Protein AF-A0A5B0RY66-F1 (afdb_monomer_lite)

Secondary structure (DSSP, 8-state):
-GGGS-TT--HHHHHHHHHHHHHHHHHHHHHHHHHHHHHHHHH-HHHHHHHHHHHHHHHHHHHHT--SHHHHHHHHHHHHHH--HHHHHHHHHHHH--TTTHHHHHHHHHHHHHHHHHHHHHHH--

Organism: NCBI:txid56615

Radius of gyration: 17.01 Å; chains: 1; bounding box: 44×26×49 Å

Foldseek 3Di:
DLCVLDVPDDPVVSVVLVVVLVVLLQVLQVVQLVVLVVVCVVPPLVVLLVQLVVLQVVLVVQCVPDSDSVSSSVSSSSNSNSNNNVNSQLVVLVVVDDPVCSVVSVVVSVVVVVVCVVVVCVVVVD

Structure (mmCIF, N/CA/C/O backbone):
data_AF-A0A5B0RY66-F1
#
_entry.id   AF-A0A5B0RY66-F1
#
loop_
_atom_site.group_PDB
_atom_site.id
_atom_site.type_symbol
_atom_site.label_atom_id
_atom_site.label_alt_id
_atom_site.label_comp_id
_atom_site.label_asym_id
_atom_site.label_entity_id
_atom_site.label_seq_id
_atom_site.pdbx_PDB_ins_code
_atom_site.Cartn_x
_atom_site.Cartn_y
_atom_site.Cartn_z
_atom_site.occupancy
_atom_site.B_iso_or_equiv
_atom_site.auth_seq_id
_atom_site.auth_comp_id
_atom_site.auth_asym_id
_ato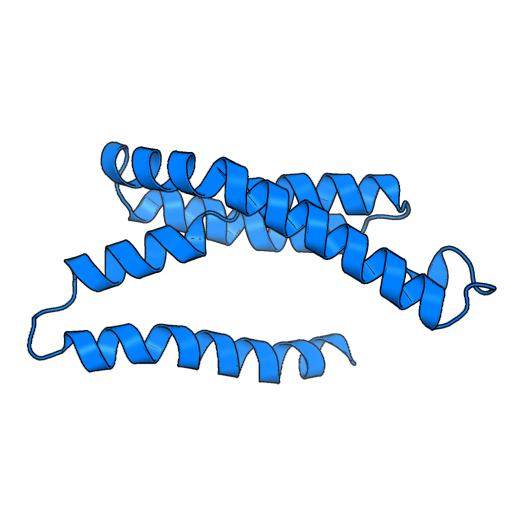m_site.auth_atom_id
_atom_site.pdbx_PDB_model_num
ATOM 1 N N . MET A 1 1 ? 13.190 -8.002 -14.271 1.00 55.66 1 MET A N 1
ATOM 2 C CA . MET A 1 1 ? 12.011 -7.285 -14.801 1.00 55.66 1 MET A CA 1
ATOM 3 C C . MET A 1 1 ? 12.318 -5.950 -15.487 1.00 55.66 1 MET A C 1
ATOM 5 O O . MET A 1 1 ? 12.405 -5.953 -16.704 1.00 55.66 1 MET A O 1
ATOM 9 N N . VAL A 1 2 ? 12.542 -4.819 -14.793 1.00 53.09 2 VAL A N 1
ATOM 10 C CA . VAL A 1 2 ? 12.863 -3.535 -15.482 1.00 53.09 2 VAL A CA 1
ATOM 11 C C . VAL A 1 2 ? 14.217 -3.601 -16.211 1.00 53.09 2 VAL A C 1
ATOM 13 O O . VAL A 1 2 ? 14.344 -3.109 -17.326 1.00 53.09 2 VAL A O 1
ATOM 16 N N . ALA A 1 3 ? 15.201 -4.294 -15.629 1.00 51.69 3 ALA A N 1
ATOM 17 C CA . ALA A 1 3 ? 16.514 -4.522 -16.243 1.00 51.69 3 ALA A CA 1
ATOM 18 C C . ALA A 1 3 ? 16.501 -5.507 -17.437 1.00 51.69 3 ALA A C 1
ATOM 20 O O . ALA A 1 3 ? 17.402 -5.464 -18.267 1.00 51.69 3 ALA A O 1
ATOM 21 N N . GLU A 1 4 ? 15.481 -6.368 -17.562 1.00 53.31 4 GLU A N 1
ATOM 22 C CA . GLU A 1 4 ? 15.330 -7.266 -18.729 1.00 53.31 4 GLU A CA 1
ATOM 23 C C . GLU A 1 4 ? 14.787 -6.534 -19.954 1.00 53.31 4 GLU A C 1
ATOM 25 O O . GLU A 1 4 ? 14.955 -6.996 -21.078 1.00 53.31 4 GLU A O 1
ATOM 30 N N . PHE A 1 5 ? 14.141 -5.385 -19.742 1.00 56.81 5 PHE A N 1
ATOM 31 C CA . PHE A 1 5 ? 13.528 -4.608 -20.809 1.00 56.81 5 PHE A CA 1
ATOM 32 C C . PHE A 1 5 ? 14.554 -3.959 -21.736 1.00 56.81 5 PHE A C 1
ATOM 34 O O . PHE A 1 5 ? 14.289 -3.761 -22.920 1.00 56.81 5 PHE A O 1
ATOM 41 N N . ASN A 1 6 ? 15.727 -3.628 -21.197 1.00 48.81 6 ASN A N 1
ATOM 42 C CA . ASN A 1 6 ? 16.851 -3.155 -21.980 1.00 48.81 6 ASN A CA 1
ATOM 43 C C . ASN A 1 6 ? 18.163 -3.386 -21.196 1.00 48.81 6 ASN A C 1
ATOM 45 O O . ASN A 1 6 ? 18.462 -2.618 -20.280 1.00 48.81 6 ASN A O 1
ATOM 49 N N . PRO A 1 7 ? 18.971 -4.401 -21.557 1.00 54.69 7 PRO A N 1
ATOM 50 C CA . PRO A 1 7 ? 20.214 -4.748 -20.857 1.00 54.69 7 PRO A CA 1
ATOM 51 C C . PRO A 1 7 ? 21.332 -3.692 -20.985 1.00 54.69 7 PRO A C 1
ATOM 53 O O . PRO A 1 7 ? 22.443 -3.917 -20.516 1.00 54.69 7 PRO A O 1
ATOM 56 N N . THR A 1 8 ? 21.056 -2.541 -21.611 1.00 54.22 8 THR A N 1
ATOM 57 C CA . THR A 1 8 ? 21.972 -1.391 -21.709 1.00 54.22 8 THR A CA 1
ATOM 58 C C . THR A 1 8 ? 21.677 -0.274 -20.700 1.00 54.22 8 THR A C 1
ATOM 60 O O . THR A 1 8 ? 22.433 0.694 -20.645 1.00 54.22 8 THR A O 1
ATOM 63 N N . LEU A 1 9 ? 20.610 -0.393 -19.897 1.00 59.72 9 LE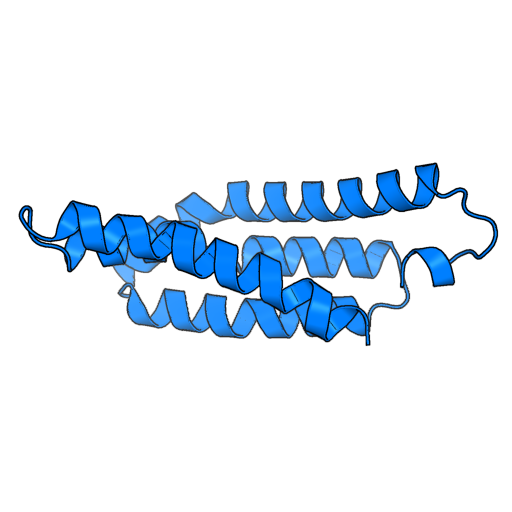U A N 1
ATOM 64 C CA . LEU A 1 9 ? 20.234 0.628 -18.915 1.00 59.72 9 LEU A CA 1
ATOM 65 C C . LEU A 1 9 ? 21.228 0.668 -17.750 1.00 59.72 9 LEU A C 1
ATOM 67 O O . LEU A 1 9 ? 21.510 -0.344 -17.109 1.00 59.72 9 LEU A O 1
ATOM 71 N N . SER A 1 10 ? 21.724 1.865 -17.444 1.00 64.94 10 SER A N 1
ATOM 72 C CA . SER A 1 10 ? 22.542 2.116 -16.257 1.00 64.94 10 SER A CA 1
ATOM 73 C C . SER A 1 10 ? 21.712 1.897 -14.982 1.00 64.94 10 SER A C 1
ATOM 75 O O . SER A 1 10 ? 20.511 2.170 -14.970 1.00 64.94 10 SER A O 1
ATOM 77 N N . GLU A 1 11 ? 22.334 1.483 -13.869 1.00 66.44 11 GLU A N 1
ATOM 78 C CA . GLU A 1 11 ? 21.654 1.324 -12.564 1.00 66.44 11 GLU A CA 1
ATOM 79 C C . GLU A 1 11 ? 20.834 2.566 -12.160 1.00 66.44 11 GLU A C 1
ATOM 81 O O . GLU A 1 11 ? 19.764 2.448 -11.558 1.00 66.44 11 GLU A O 1
ATOM 86 N N . LYS A 1 12 ? 21.286 3.766 -12.558 1.00 68.00 12 LYS A N 1
ATOM 87 C CA . LYS A 1 12 ? 20.555 5.026 -12.345 1.00 68.00 12 LYS A CA 1
ATOM 88 C C . LYS A 1 12 ? 19.226 5.095 -13.097 1.00 68.00 12 LYS A C 1
ATOM 90 O O . LYS A 1 12 ? 18.257 5.629 -12.564 1.00 68.00 12 LYS A O 1
ATOM 95 N N . GLU A 1 13 ? 19.173 4.583 -14.319 1.00 72.12 13 GLU A N 1
ATOM 96 C CA . GLU A 1 13 ? 17.964 4.609 -15.145 1.00 72.12 13 GLU A CA 1
ATOM 97 C C . GLU A 1 13 ? 16.950 3.587 -14.634 1.00 72.12 13 GLU A C 1
ATOM 99 O O . GLU A 1 13 ? 15.768 3.904 -14.519 1.00 72.12 13 GLU A O 1
ATOM 104 N N . VAL A 1 14 ? 17.412 2.403 -14.216 1.00 73.94 14 VAL A N 1
ATOM 105 C CA . VAL A 1 14 ? 16.563 1.397 -13.556 1.00 73.94 14 VAL A CA 1
ATOM 106 C C . VAL A 1 14 ? 15.935 1.971 -12.284 1.00 73.94 14 VAL A C 1
ATOM 108 O O . VAL A 1 14 ? 14.725 1.852 -12.093 1.00 73.94 14 VAL A O 1
ATOM 111 N N . GLY A 1 15 ? 16.725 2.660 -11.452 1.00 76.69 15 GLY A N 1
ATOM 112 C CA . GLY A 1 15 ? 16.219 3.344 -10.260 1.00 76.69 15 GLY A CA 1
ATOM 113 C C . GLY A 1 15 ? 15.168 4.413 -10.581 1.00 76.69 15 GLY A C 1
ATOM 114 O O . GLY A 1 15 ? 14.132 4.474 -9.919 1.00 76.69 15 GLY A O 1
ATOM 115 N N . PHE A 1 16 ? 15.387 5.213 -11.629 1.00 81.88 16 PHE A N 1
ATOM 116 C CA . PHE A 1 16 ? 14.427 6.226 -12.074 1.00 81.88 16 PHE A CA 1
ATOM 117 C C . PHE A 1 16 ? 13.098 5.609 -12.536 1.00 81.88 16 PHE A C 1
ATOM 119 O O . PHE A 1 16 ? 12.033 6.070 -12.126 1.00 81.88 16 PHE A O 1
ATOM 126 N N . TYR A 1 17 ? 13.138 4.536 -13.334 1.00 79.31 17 TYR A N 1
ATOM 127 C CA . TYR A 1 17 ? 11.929 3.846 -13.795 1.00 79.31 17 TYR A CA 1
ATOM 128 C C . TYR A 1 17 ? 11.161 3.177 -12.651 1.00 79.31 17 TYR A C 1
ATOM 130 O O . TYR A 1 17 ? 9.937 3.298 -12.594 1.00 79.31 17 TYR A O 1
ATOM 138 N N . CYS A 1 18 ? 11.854 2.524 -11.714 1.00 79.56 18 CYS A N 1
ATOM 139 C CA . CYS A 1 18 ? 11.226 1.963 -10.517 1.00 79.56 18 CYS A CA 1
ATOM 140 C C . CYS A 1 18 ? 10.540 3.055 -9.681 1.00 79.56 18 CYS A C 1
ATOM 142 O O . CYS A 1 18 ? 9.374 2.904 -9.317 1.00 79.56 18 CYS A O 1
ATOM 144 N N . GLY A 1 19 ? 11.218 4.186 -9.457 1.00 83.56 19 GLY A N 1
ATOM 145 C CA . GLY A 1 19 ? 10.647 5.325 -8.736 1.00 83.56 19 GLY A CA 1
ATOM 146 C C . GLY A 1 19 ? 9.447 5.954 -9.450 1.00 83.56 19 GLY A C 1
ATOM 147 O O . GLY A 1 19 ? 8.473 6.342 -8.804 1.00 83.56 19 GLY A O 1
ATOM 148 N N . ALA A 1 20 ? 9.461 6.016 -10.784 1.00 84.75 20 ALA A N 1
ATOM 149 C CA . ALA A 1 20 ? 8.328 6.502 -11.570 1.00 84.75 20 ALA A CA 1
ATOM 150 C C . ALA A 1 20 ? 7.097 5.588 -11.431 1.00 84.75 20 ALA A C 1
ATOM 152 O O . ALA A 1 20 ? 5.981 6.077 -11.246 1.00 84.75 20 ALA A O 1
ATOM 153 N N . ILE A 1 21 ? 7.297 4.268 -11.466 1.00 82.25 21 ILE A N 1
ATOM 154 C CA . ILE A 1 21 ? 6.232 3.275 -11.266 1.00 82.25 21 ILE A CA 1
ATOM 155 C C . ILE A 1 21 ? 5.632 3.407 -9.859 1.00 82.25 21 ILE A C 1
ATOM 157 O O . ILE A 1 21 ? 4.409 3.479 -9.711 1.00 82.25 21 ILE A O 1
ATOM 161 N N . GLU A 1 22 ? 6.481 3.509 -8.835 1.00 83.25 22 GLU A N 1
ATOM 162 C CA . GLU A 1 22 ? 6.046 3.692 -7.448 1.00 83.25 22 GLU A CA 1
ATOM 163 C C . GLU A 1 22 ? 5.296 5.019 -7.250 1.00 83.25 22 GLU A C 1
ATOM 165 O O . GLU A 1 22 ? 4.271 5.068 -6.570 1.00 83.25 22 GLU A O 1
ATOM 170 N N . SER A 1 23 ? 5.732 6.088 -7.920 1.00 87.38 23 SER A N 1
ATOM 171 C CA . SER A 1 23 ? 5.063 7.393 -7.878 1.00 87.38 23 SER A CA 1
ATOM 172 C C . SER A 1 23 ? 3.652 7.334 -8.464 1.00 87.38 23 SER A C 1
ATOM 174 O O . SER A 1 23 ? 2.711 7.868 -7.879 1.00 87.38 23 SER A O 1
ATOM 176 N N . VAL A 1 24 ? 3.471 6.654 -9.600 1.00 85.88 24 VAL A N 1
ATOM 177 C CA . VAL A 1 24 ? 2.149 6.466 -10.222 1.00 85.88 24 VAL A CA 1
ATOM 178 C C . VAL A 1 24 ? 1.237 5.618 -9.339 1.00 85.88 24 VAL A C 1
ATOM 180 O O . VAL A 1 24 ? 0.051 5.922 -9.197 1.00 85.88 24 VAL A O 1
ATOM 183 N N . PHE A 1 25 ? 1.789 4.586 -8.705 1.00 83.81 25 PHE A N 1
ATOM 184 C CA . PHE A 1 25 ? 1.074 3.776 -7.725 1.00 83.81 25 PHE A CA 1
ATOM 185 C C . PHE A 1 25 ? 0.615 4.613 -6.519 1.00 83.81 25 PHE A C 1
ATOM 187 O O . PHE A 1 25 ? -0.554 4.545 -6.131 1.00 83.81 25 PHE A O 1
ATOM 194 N N . ALA A 1 26 ? 1.497 5.452 -5.968 1.00 84.50 26 ALA A N 1
ATOM 195 C CA . ALA A 1 26 ? 1.191 6.346 -4.854 1.00 84.50 26 ALA A CA 1
ATOM 196 C C . ALA A 1 26 ? 0.147 7.412 -5.225 1.00 84.50 26 ALA A C 1
ATOM 198 O O . ALA A 1 26 ? -0.773 7.664 -4.448 1.00 84.50 26 ALA A O 1
ATOM 199 N N . LEU A 1 27 ? 0.230 7.993 -6.426 1.00 86.94 27 LEU A N 1
ATOM 200 C CA . LEU A 1 27 ? -0.775 8.929 -6.945 1.00 86.94 27 LEU A CA 1
ATOM 201 C C . LEU A 1 27 ? -2.145 8.261 -7.122 1.00 86.94 27 LEU A C 1
ATOM 203 O O . LEU A 1 27 ? -3.172 8.850 -6.767 1.00 86.94 27 LEU A O 1
ATOM 207 N N . GLY A 1 28 ? -2.165 7.026 -7.631 1.00 83.94 28 GLY A N 1
ATOM 208 C CA . GLY A 1 28 ? -3.381 6.223 -7.746 1.00 83.94 28 GLY A CA 1
ATOM 209 C C . GLY A 1 28 ? -4.022 5.977 -6.382 1.00 83.94 28 GLY A C 1
ATOM 210 O O . GLY A 1 28 ? -5.207 6.259 -6.210 1.00 83.94 28 GLY A O 1
ATOM 211 N N . GLN A 1 29 ? -3.223 5.549 -5.397 1.00 83.31 29 GLN A N 1
ATOM 212 C CA . GLN A 1 29 ? -3.686 5.376 -4.017 1.00 83.31 29 GLN A CA 1
ATOM 213 C C . GLN A 1 29 ? -4.221 6.672 -3.421 1.00 83.31 29 GLN A C 1
ATOM 215 O O . GLN A 1 29 ? -5.320 6.690 -2.876 1.00 83.31 29 GLN A O 1
ATOM 220 N N . PHE A 1 30 ? -3.469 7.766 -3.531 1.00 84.31 30 PHE A N 1
ATOM 221 C CA . PHE A 1 30 ? -3.858 9.055 -2.970 1.00 84.31 30 PHE A CA 1
ATOM 222 C C . PHE A 1 30 ? -5.214 9.526 -3.510 1.00 84.31 30 PHE A C 1
ATOM 224 O O . PHE A 1 30 ? -6.055 10.011 -2.755 1.00 84.31 30 PHE A O 1
ATOM 231 N N . SER A 1 31 ? -5.460 9.318 -4.802 1.00 85.75 31 SER A N 1
ATOM 232 C CA . SER A 1 31 ? -6.703 9.732 -5.455 1.00 85.75 31 SER A CA 1
ATOM 233 C C . SER A 1 31 ? -7.910 8.899 -5.008 1.00 85.75 31 SER A C 1
ATOM 235 O O . SER A 1 31 ? -9.015 9.428 -4.879 1.00 85.75 31 SER A O 1
ATOM 237 N N . THR A 1 32 ? -7.724 7.601 -4.746 1.00 82.88 32 THR A N 1
ATOM 238 C CA . THR A 1 32 ? -8.824 6.691 -4.386 1.00 82.88 32 THR A CA 1
ATOM 239 C C . THR A 1 32 ? -9.005 6.490 -2.887 1.00 82.88 32 THR A C 1
ATOM 241 O O . THR A 1 32 ? -10.038 5.958 -2.476 1.00 82.88 32 THR A O 1
ATOM 244 N N . ILE A 1 33 ? -8.078 6.949 -2.042 1.00 81.44 33 ILE A N 1
ATOM 245 C CA . ILE A 1 33 ? -8.124 6.702 -0.593 1.00 81.44 33 ILE A CA 1
ATOM 246 C C . ILE A 1 33 ? -9.392 7.269 0.063 1.00 81.44 33 ILE A C 1
ATOM 248 O O . ILE A 1 33 ? -10.024 6.598 0.880 1.00 81.44 33 ILE A O 1
ATOM 252 N N . ILE A 1 34 ? -9.825 8.470 -0.345 1.00 82.31 34 ILE A N 1
ATOM 253 C CA . ILE A 1 34 ? -11.051 9.107 0.166 1.00 82.31 34 ILE A CA 1
ATOM 254 C C . ILE A 1 34 ? -12.290 8.356 -0.332 1.00 82.31 34 ILE A C 1
ATOM 256 O O . ILE A 1 34 ? -13.256 8.181 0.414 1.00 82.31 34 ILE A O 1
ATOM 260 N N . PHE A 1 35 ? -12.263 7.896 -1.586 1.00 83.88 35 PHE A N 1
ATOM 261 C CA . PHE A 1 35 ? -13.350 7.120 -2.174 1.00 83.88 35 PHE A CA 1
ATOM 262 C C . PHE A 1 35 ? -13.544 5.796 -1.430 1.00 83.88 35 PHE A C 1
ATOM 264 O O . PHE A 1 35 ? -14.660 5.494 -1.012 1.00 83.88 35 PHE A O 1
ATOM 271 N N . TRP A 1 36 ? -12.463 5.053 -1.184 1.00 80.44 36 TRP A N 1
ATOM 272 C CA . TRP A 1 36 ? -12.505 3.798 -0.434 1.00 80.44 36 TRP A CA 1
ATOM 273 C C . TRP A 1 36 ? -12.891 3.983 1.029 1.00 80.44 36 TRP A C 1
ATOM 275 O O . TRP A 1 36 ? -13.634 3.155 1.551 1.00 80.44 36 TRP A O 1
ATOM 285 N N . GLY A 1 37 ? -12.462 5.074 1.671 1.00 79.44 37 GLY A N 1
ATOM 286 C CA . GLY A 1 37 ? -12.918 5.431 3.017 1.00 79.44 37 GLY A CA 1
ATOM 287 C C . GLY A 1 37 ? -14.438 5.603 3.070 1.00 79.44 37 GLY A C 1
ATOM 288 O O . GLY A 1 37 ? -15.119 4.894 3.806 1.00 79.44 37 GLY A O 1
ATOM 289 N N . LYS A 1 38 ? -14.990 6.453 2.192 1.00 81.38 38 LYS A N 1
ATOM 290 C CA . LYS A 1 38 ? -16.445 6.672 2.096 1.00 81.38 38 LYS A CA 1
ATOM 291 C C . LYS A 1 38 ? -17.218 5.414 1.706 1.00 81.38 38 LYS A C 1
ATOM 293 O O . LYS A 1 38 ? -18.329 5.200 2.189 1.00 81.38 38 LYS A O 1
ATOM 298 N N . LEU A 1 39 ? -16.662 4.603 0.807 1.00 79.44 39 LEU A N 1
ATOM 299 C CA . LEU A 1 39 ? -17.286 3.356 0.383 1.00 79.44 39 LEU A CA 1
ATOM 300 C C . LEU A 1 39 ? -17.320 2.357 1.544 1.00 79.44 39 LEU A C 1
ATOM 302 O O . LEU A 1 39 ? -18.378 1.800 1.816 1.00 79.44 39 LEU A O 1
ATOM 306 N N . SER A 1 40 ? -16.214 2.209 2.277 1.00 78.56 40 SER A N 1
ATOM 307 C CA . SER A 1 40 ? -16.104 1.370 3.478 1.00 78.56 40 SER A CA 1
ATOM 308 C C . SER A 1 40 ? -17.134 1.736 4.542 1.00 78.56 40 SER A C 1
ATOM 310 O O . SER A 1 40 ? -17.716 0.845 5.156 1.00 78.56 40 SER A O 1
ATOM 312 N N . ASP A 1 41 ? -17.393 3.026 4.741 1.00 79.62 41 ASP A N 1
ATOM 313 C CA . ASP A 1 41 ? -18.396 3.471 5.710 1.00 79.62 41 ASP A CA 1
ATOM 314 C C . ASP A 1 41 ? -19.839 3.160 5.246 1.00 79.62 41 ASP A C 1
ATOM 316 O O . ASP A 1 41 ? -20.728 2.994 6.076 1.00 79.62 41 ASP A O 1
ATOM 320 N N . ARG A 1 42 ? -20.091 3.022 3.930 1.00 81.94 42 ARG A N 1
ATOM 321 C CA . ARG A 1 42 ? -21.419 2.691 3.367 1.00 81.94 42 ARG A CA 1
ATOM 322 C C . ARG A 1 42 ? -21.708 1.197 3.240 1.00 81.94 42 ARG A C 1
ATOM 324 O O . ARG A 1 42 ? -22.824 0.783 3.531 1.00 81.94 42 ARG A O 1
ATOM 331 N N . ILE A 1 43 ? -20.758 0.406 2.738 1.00 78.62 43 ILE A N 1
ATOM 332 C CA . ILE A 1 43 ? -20.965 -1.030 2.452 1.00 78.62 43 ILE A CA 1
ATOM 333 C C . ILE A 1 43 ? -20.450 -1.947 3.569 1.00 78.62 43 ILE A C 1
ATOM 335 O O . ILE A 1 43 ? -20.564 -3.169 3.479 1.00 78.62 43 ILE A O 1
ATOM 339 N N . GLY A 1 44 ? -19.881 -1.358 4.622 1.00 72.50 44 GLY A N 1
ATOM 340 C CA . GLY A 1 44 ? -19.188 -2.059 5.691 1.00 72.50 44 GLY A CA 1
ATOM 341 C C . GLY A 1 44 ? -17.694 -2.212 5.402 1.00 72.50 44 GLY A C 1
ATOM 342 O O . GLY A 1 44 ? -17.250 -2.342 4.259 1.00 72.50 44 GLY A O 1
ATOM 343 N N . ARG A 1 45 ? -16.893 -2.222 6.472 1.00 72.06 45 ARG A N 1
ATOM 344 C CA . ARG A 1 45 ? -15.423 -2.243 6.373 1.00 72.06 45 ARG A CA 1
ATOM 345 C C . ARG A 1 45 ? -14.864 -3.570 5.846 1.00 72.06 45 ARG A C 1
ATOM 347 O O . ARG A 1 45 ? -13.821 -3.600 5.199 1.00 72.06 45 ARG A O 1
ATOM 354 N N . LYS A 1 46 ? -15.560 -4.683 6.110 1.00 77.06 46 LYS A N 1
ATOM 355 C CA . LYS A 1 46 ? -15.093 -6.049 5.807 1.00 77.06 46 LYS A CA 1
ATOM 356 C C . LYS A 1 46 ? -15.073 -6.375 4.297 1.00 77.06 46 LYS A C 1
ATOM 358 O O . LYS A 1 46 ? -14.043 -6.865 3.842 1.00 77.06 46 LYS A O 1
ATOM 363 N N . PRO A 1 47 ? -16.119 -6.076 3.495 1.00 77.88 47 PRO A N 1
ATOM 364 C CA . PRO A 1 47 ? -16.079 -6.276 2.042 1.00 77.88 47 PRO A CA 1
ATOM 365 C C . PRO A 1 47 ? -15.005 -5.438 1.343 1.00 77.88 47 PRO A C 1
ATOM 367 O O . PRO A 1 47 ? -14.312 -5.949 0.469 1.00 77.88 47 PRO A O 1
ATOM 370 N N . VAL A 1 48 ? -14.824 -4.177 1.756 1.00 78.50 48 VAL A N 1
ATOM 371 C CA . VAL A 1 48 ? -13.801 -3.295 1.170 1.00 78.50 48 VAL A CA 1
ATOM 372 C C . VAL A 1 48 ? -12.396 -3.840 1.400 1.00 78.50 48 VAL A C 1
ATOM 374 O O . VAL A 1 48 ? -11.607 -3.889 0.458 1.00 78.50 48 VAL A O 1
ATOM 377 N N . LEU A 1 49 ? -12.101 -4.312 2.616 1.00 79.38 49 LEU A N 1
ATOM 378 C CA . LEU A 1 49 ? -10.811 -4.940 2.900 1.00 79.38 49 LEU A CA 1
ATOM 379 C C . LEU A 1 49 ? -10.565 -6.168 2.036 1.00 79.38 49 LEU A C 1
ATOM 381 O O . LEU A 1 49 ? -9.471 -6.314 1.508 1.00 79.38 49 LEU A O 1
ATOM 385 N N . ILE A 1 50 ? -11.565 -7.037 1.866 1.00 80.62 50 ILE A N 1
ATOM 386 C CA . ILE A 1 50 ? -11.420 -8.243 1.042 1.00 80.62 50 ILE A CA 1
ATOM 387 C C . ILE A 1 50 ? -11.143 -7.865 -0.417 1.00 80.62 50 ILE A C 1
ATOM 389 O O . ILE A 1 50 ? -10.253 -8.449 -1.029 1.00 80.62 50 ILE A O 1
ATOM 393 N N . ILE A 1 51 ? -11.841 -6.863 -0.964 1.00 80.44 51 ILE A N 1
ATOM 394 C CA . ILE A 1 51 ? -11.615 -6.401 -2.342 1.00 80.44 51 ILE A CA 1
ATOM 395 C C . ILE A 1 51 ? -10.184 -5.893 -2.520 1.00 80.44 51 ILE A C 1
ATOM 397 O O . I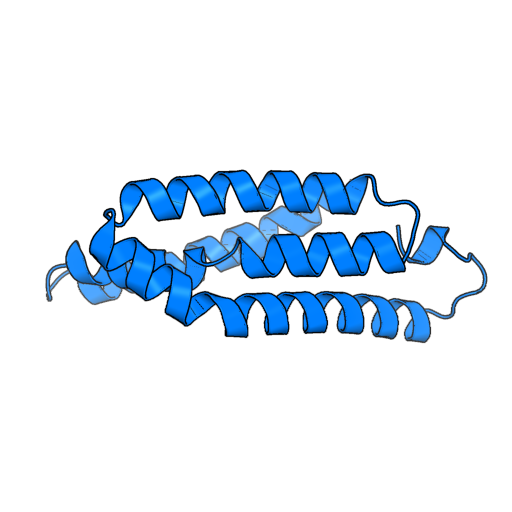LE A 1 51 ? -9.522 -6.294 -3.473 1.00 80.44 51 ILE A O 1
ATOM 401 N N . GLY A 1 52 ? -9.674 -5.068 -1.603 1.00 78.12 52 GLY A N 1
ATOM 402 C CA . GLY A 1 52 ? -8.287 -4.613 -1.685 1.00 78.12 52 GLY A CA 1
ATOM 403 C C . GLY A 1 52 ? -7.287 -5.755 -1.475 1.00 78.12 52 GLY A C 1
ATOM 404 O O . GLY A 1 52 ? -6.270 -5.820 -2.156 1.00 78.12 52 GLY A O 1
ATOM 405 N N . LEU A 1 53 ? -7.575 -6.691 -0.565 1.00 80.31 53 LEU A N 1
ATOM 406 C CA . LEU A 1 53 ? -6.700 -7.831 -0.261 1.00 80.31 53 LEU A CA 1
ATOM 407 C C . LEU A 1 53 ? -6.606 -8.833 -1.418 1.00 80.31 53 LEU A C 1
ATOM 409 O O . LEU A 1 53 ? -5.572 -9.470 -1.572 1.00 80.31 53 LEU A O 1
ATOM 413 N N . VAL A 1 54 ? -7.651 -8.949 -2.241 1.00 81.69 54 VAL A N 1
ATOM 414 C CA . VAL A 1 54 ? -7.635 -9.718 -3.496 1.00 81.69 54 VAL A CA 1
ATOM 415 C C . VAL A 1 54 ? -7.082 -8.883 -4.657 1.00 81.69 54 VAL A C 1
ATOM 417 O O . VAL A 1 54 ? -6.370 -9.404 -5.511 1.00 81.69 54 VAL A O 1
ATOM 420 N N . GLY A 1 55 ? -7.347 -7.576 -4.678 1.00 77.56 55 GLY A N 1
ATOM 421 C CA . GLY A 1 55 ? -6.861 -6.662 -5.711 1.00 77.56 55 GLY A CA 1
ATOM 422 C C 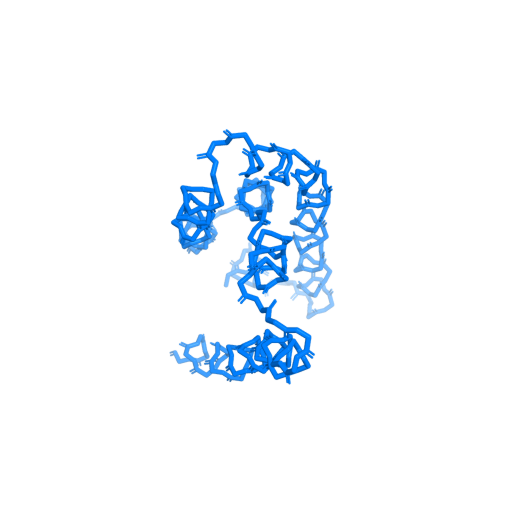. GLY A 1 55 ? -5.338 -6.549 -5.737 1.00 77.56 55 GLY A C 1
ATOM 423 O O . GLY A 1 55 ? -4.745 -6.620 -6.809 1.00 77.56 55 GLY A O 1
ATOM 424 N N . VAL A 1 56 ? -4.697 -6.453 -4.568 1.00 77.25 56 VAL A N 1
ATOM 425 C CA . VAL A 1 56 ? -3.232 -6.363 -4.442 1.00 77.25 56 VAL A CA 1
ATOM 426 C C . VAL A 1 56 ? -2.507 -7.537 -5.119 1.00 77.25 56 VAL A C 1
ATOM 428 O O . VAL A 1 56 ? -1.719 -7.266 -6.022 1.00 77.25 56 VAL A O 1
ATOM 431 N N . PRO A 1 57 ? -2.761 -8.819 -4.788 1.00 79.19 57 PRO A N 1
ATOM 432 C CA . PRO A 1 57 ? -2.076 -9.936 -5.432 1.00 79.19 57 PRO A CA 1
ATOM 433 C C . PRO A 1 57 ? -2.392 -10.035 -6.925 1.00 79.19 57 PRO A C 1
ATOM 435 O O . PRO A 1 57 ? -1.498 -10.362 -7.698 1.00 79.19 57 PRO A O 1
ATOM 438 N N . ILE A 1 58 ? -3.609 -9.692 -7.367 1.00 81.19 58 ILE A N 1
ATOM 439 C CA . ILE A 1 58 ? -3.934 -9.648 -8.802 1.00 81.19 58 ILE A CA 1
ATOM 440 C C . ILE A 1 58 ? -3.079 -8.597 -9.516 1.00 81.19 58 ILE A C 1
ATOM 442 O O . ILE A 1 58 ? -2.516 -8.878 -10.571 1.00 81.19 58 ILE A O 1
ATOM 446 N N . SER A 1 59 ? -2.946 -7.399 -8.947 1.00 78.12 59 SER A N 1
ATOM 447 C CA . SER A 1 59 ? -2.108 -6.345 -9.519 1.00 78.12 59 SER A CA 1
ATOM 448 C C . SER A 1 59 ? -0.621 -6.690 -9.463 1.00 78.12 59 SER A C 1
ATOM 450 O O . SER A 1 59 ? 0.087 -6.423 -10.428 1.00 78.12 59 SER A O 1
ATOM 452 N N . THR A 1 60 ? -0.148 -7.334 -8.393 1.00 76.62 60 THR A N 1
ATOM 453 C CA . THR A 1 60 ? 1.235 -7.824 -8.286 1.00 76.62 60 THR A CA 1
ATOM 454 C C . THR A 1 60 ? 1.530 -8.907 -9.323 1.00 76.62 60 THR A C 1
ATOM 456 O O . THR A 1 60 ? 2.572 -8.854 -9.970 1.00 76.62 60 THR A O 1
ATOM 459 N N . LEU A 1 61 ? 0.607 -9.846 -9.547 1.00 81.19 61 LEU A N 1
ATOM 460 C CA . LEU A 1 61 ? 0.730 -10.852 -10.603 1.00 81.19 61 LEU A CA 1
ATOM 461 C C . LEU A 1 61 ? 0.713 -10.201 -11.989 1.00 81.19 61 LEU A C 1
ATOM 463 O O . LEU A 1 61 ? 1.574 -10.496 -12.810 1.00 81.19 61 LEU A O 1
ATOM 467 N N . ALA A 1 62 ? -0.211 -9.270 -12.239 1.00 78.62 62 ALA A N 1
ATOM 468 C CA . ALA A 1 62 ? -0.259 -8.527 -13.496 1.00 78.62 62 ALA A CA 1
ATOM 469 C C . ALA A 1 62 ? 1.046 -7.759 -13.756 1.00 78.62 62 ALA A C 1
ATOM 471 O O . ALA A 1 62 ? 1.518 -7.716 -14.890 1.00 78.62 62 ALA A O 1
ATOM 472 N N . LEU A 1 63 ? 1.658 -7.204 -12.707 1.00 75.25 63 LEU A N 1
ATOM 473 C CA . LEU A 1 63 ? 2.953 -6.542 -12.794 1.00 75.25 63 LEU A CA 1
ATOM 474 C C . LEU A 1 63 ? 4.075 -7.540 -13.092 1.00 75.25 63 LEU A C 1
ATOM 476 O O . LEU A 1 63 ? 4.903 -7.228 -13.933 1.00 75.25 63 LEU A O 1
ATOM 480 N N . GLY A 1 64 ? 4.049 -8.732 -12.484 1.00 74.25 64 GLY A N 1
ATOM 481 C CA . GLY A 1 64 ? 5.008 -9.826 -12.692 1.00 74.25 64 GLY A CA 1
ATOM 482 C C . GLY A 1 64 ? 4.915 -10.540 -14.049 1.00 74.25 64 GLY A C 1
ATOM 483 O O . GLY A 1 64 ? 5.899 -11.116 -14.499 1.00 74.25 64 GLY A O 1
ATOM 484 N N . PHE A 1 65 ? 3.779 -10.455 -14.744 1.00 74.00 65 PHE A N 1
ATOM 485 C CA . PHE A 1 65 ? 3.629 -10.921 -16.132 1.00 74.00 65 PHE A CA 1
ATOM 486 C C . PHE A 1 65 ? 3.762 -9.793 -17.167 1.00 74.00 65 PHE A C 1
ATOM 488 O O . PHE A 1 65 ? 3.730 -10.047 -18.372 1.00 74.00 65 PHE A O 1
ATOM 495 N N . SER A 1 66 ? 3.904 -8.542 -16.727 1.00 70.62 66 SER A N 1
ATOM 496 C CA . SER A 1 66 ? 3.947 -7.394 -17.625 1.00 70.62 66 SER A CA 1
ATOM 497 C C . SER A 1 66 ? 5.271 -7.314 -18.379 1.00 70.62 66 SER A C 1
ATOM 499 O O . SER A 1 66 ? 6.314 -6.978 -17.826 1.00 70.62 66 SER A O 1
ATOM 501 N N . SER A 1 67 ? 5.212 -7.550 -19.686 1.00 64.88 67 SER A N 1
ATOM 502 C CA . SER A 1 67 ? 6.341 -7.398 -20.602 1.00 64.88 67 SER A CA 1
ATOM 503 C C . SER A 1 67 ? 6.346 -6.029 -21.287 1.00 64.88 67 SER A C 1
ATOM 505 O O . SER A 1 67 ? 6.742 -5.950 -22.439 1.00 64.88 67 SER A O 1
ATOM 507 N N . SER A 1 68 ? 5.877 -4.949 -20.649 1.00 73.12 68 SER A N 1
ATOM 508 C CA . SER A 1 68 ? 6.015 -3.583 -21.187 1.00 73.12 68 SER A CA 1
ATOM 509 C C . SER A 1 68 ? 6.019 -2.534 -20.085 1.00 73.12 68 SER A C 1
ATOM 511 O O . SER A 1 68 ? 5.197 -2.602 -19.173 1.00 73.12 68 SER A O 1
ATOM 513 N N . PHE A 1 69 ? 6.886 -1.520 -20.189 1.00 70.50 69 PHE A N 1
ATOM 514 C CA . PHE A 1 69 ? 6.939 -0.406 -19.231 1.00 70.50 69 PHE A CA 1
ATOM 515 C C . PHE A 1 69 ? 5.569 0.267 -19.054 1.00 70.50 69 PHE A C 1
ATOM 517 O O . PHE A 1 69 ? 5.103 0.474 -17.935 1.00 70.50 69 PHE A O 1
ATOM 524 N N . TRP A 1 70 ? 4.861 0.507 -20.159 1.00 76.19 70 TRP A N 1
ATOM 525 C CA . TRP A 1 70 ? 3.511 1.072 -20.135 1.00 76.19 70 TRP A CA 1
ATOM 526 C C . TRP A 1 70 ? 2.493 0.148 -19.464 1.00 76.19 70 TRP A C 1
ATOM 528 O O . TRP A 1 70 ? 1.622 0.614 -18.731 1.00 76.19 70 TRP A O 1
ATOM 538 N N . ALA A 1 71 ? 2.624 -1.164 -19.661 1.00 76.75 71 ALA A N 1
ATOM 539 C CA . ALA A 1 71 ? 1.775 -2.143 -18.994 1.00 76.75 71 ALA A CA 1
ATOM 540 C C . ALA A 1 71 ? 2.093 -2.241 -17.489 1.00 76.75 71 ALA A C 1
ATOM 542 O O . ALA A 1 71 ? 1.172 -2.380 -16.690 1.00 76.75 71 ALA A O 1
ATOM 543 N N . MET A 1 72 ? 3.357 -2.069 -17.076 1.00 76.25 72 MET A N 1
ATOM 544 C CA . MET A 1 72 ? 3.739 -1.972 -15.659 1.00 76.25 72 MET A CA 1
ATOM 545 C C . MET A 1 72 ? 3.159 -0.713 -15.007 1.00 76.25 72 MET A C 1
ATOM 547 O O . MET A 1 72 ? 2.615 -0.795 -13.906 1.00 76.25 72 MET A O 1
ATOM 551 N N . MET A 1 73 ? 3.217 0.439 -15.687 1.00 78.12 73 MET A N 1
ATOM 552 C CA . MET A 1 73 ? 2.591 1.676 -15.210 1.00 78.12 73 MET A CA 1
ATOM 553 C C . MET A 1 73 ? 1.073 1.524 -15.079 1.00 78.12 73 MET A C 1
ATOM 555 O O . MET A 1 73 ? 0.511 1.897 -14.053 1.00 78.12 73 MET A O 1
ATOM 559 N N . PHE A 1 74 ? 0.411 0.930 -16.076 1.00 80.25 74 PHE A N 1
ATOM 560 C CA . PHE A 1 74 ? -1.033 0.700 -16.038 1.00 80.25 74 PHE A CA 1
ATOM 561 C C . PHE A 1 74 ? -1.431 -0.267 -14.915 1.00 80.25 74 PHE A C 1
ATOM 563 O O . PHE A 1 74 ? -2.315 0.049 -14.119 1.00 80.25 74 PHE A O 1
ATOM 570 N N . ALA A 1 75 ? -0.738 -1.403 -14.788 1.00 81.62 75 ALA A N 1
ATOM 571 C CA . ALA A 1 75 ? -0.952 -2.357 -13.700 1.00 81.62 75 ALA A CA 1
ATOM 572 C C . ALA A 1 75 ? -0.729 -1.712 -12.322 1.00 81.62 75 ALA A C 1
ATOM 574 O O . ALA A 1 75 ? -1.479 -1.985 -11.387 1.00 81.62 75 ALA A O 1
ATOM 575 N N . SER A 1 76 ? 0.245 -0.805 -12.211 1.00 80.25 76 SER A N 1
ATOM 576 C CA . SER A 1 76 ? 0.527 -0.047 -10.987 1.00 80.25 76 SER A CA 1
ATOM 577 C C . SER A 1 76 ? -0.536 1.000 -10.683 1.00 80.25 76 SER A C 1
ATOM 579 O O . SER A 1 76 ? -0.941 1.131 -9.534 1.00 80.25 76 SER A O 1
ATOM 581 N N . SER A 1 77 ? -1.059 1.716 -11.683 1.00 81.75 77 SER A N 1
ATOM 582 C CA . SER A 1 77 ? -2.218 2.589 -11.477 1.00 81.75 77 SER A CA 1
ATOM 583 C C . SER A 1 77 ? -3.421 1.791 -10.990 1.00 81.75 77 SER A C 1
ATOM 585 O O . SER A 1 77 ? -4.028 2.169 -9.993 1.00 81.75 77 SER A O 1
ATOM 587 N N . VAL A 1 78 ? -3.736 0.664 -11.633 1.00 81.12 78 VAL A N 1
ATOM 588 C CA . VAL A 1 78 ? -4.856 -0.194 -11.226 1.00 81.12 78 VAL A CA 1
ATOM 589 C C . VAL A 1 78 ? -4.635 -0.723 -9.806 1.00 81.12 78 VAL A C 1
ATOM 591 O O . VAL A 1 78 ? -5.501 -0.547 -8.950 1.00 81.12 78 VAL A O 1
ATOM 594 N N . GLY A 1 79 ? -3.451 -1.257 -9.503 1.00 79.25 79 GLY A N 1
ATOM 595 C CA . GLY A 1 79 ? -3.108 -1.730 -8.162 1.00 79.25 79 GLY A CA 1
ATOM 596 C C . GLY A 1 79 ? -3.156 -0.637 -7.102 1.00 79.25 79 GLY A C 1
ATOM 597 O O . GLY A 1 79 ? -3.677 -0.865 -6.014 1.00 79.25 79 GLY A O 1
ATOM 598 N N . GLY A 1 80 ? -2.693 0.571 -7.426 1.00 77.88 80 GLY A N 1
ATOM 599 C CA . GLY A 1 80 ? -2.774 1.727 -6.541 1.00 77.88 80 GLY A CA 1
ATOM 600 C C . GLY A 1 80 ? -4.222 2.135 -6.285 1.00 77.88 80 GLY A C 1
ATOM 601 O O . GLY A 1 80 ? -4.626 2.307 -5.139 1.00 77.88 80 GLY A O 1
ATOM 602 N N . THR A 1 81 ? -5.045 2.194 -7.336 1.00 77.69 81 THR A N 1
ATOM 603 C CA . THR A 1 81 ? -6.464 2.544 -7.202 1.00 77.69 81 THR A CA 1
ATOM 604 C C . THR A 1 81 ? -7.250 1.525 -6.383 1.00 77.69 81 THR A C 1
ATOM 606 O O . THR A 1 81 ? -8.163 1.928 -5.668 1.00 77.69 81 THR A O 1
ATOM 609 N N . LEU A 1 82 ? -6.885 0.239 -6.433 1.00 75.31 82 LEU A N 1
ATOM 610 C CA . LEU A 1 82 ? -7.510 -0.847 -5.670 1.00 75.31 82 LEU A CA 1
ATOM 611 C C . LEU A 1 82 ? -6.982 -0.956 -4.228 1.00 75.31 82 LEU A C 1
ATOM 613 O O . LEU A 1 82 ? -7.603 -1.614 -3.394 1.00 75.31 82 LEU A O 1
ATOM 617 N N . ASN A 1 83 ? -5.866 -0.299 -3.905 1.00 75.00 83 ASN A N 1
ATOM 618 C CA . ASN A 1 83 ? -5.224 -0.386 -2.598 1.00 75.00 83 ASN A CA 1
ATOM 619 C C . ASN A 1 83 ? -5.694 0.717 -1.629 1.00 75.00 83 ASN A C 1
ATOM 621 O O . ASN A 1 83 ? -4.928 1.575 -1.202 1.00 75.00 83 ASN A O 1
ATOM 625 N N . GLY A 1 84 ? -6.970 0.671 -1.239 1.00 68.62 84 GLY A N 1
ATOM 626 C CA . GLY A 1 84 ? -7.522 1.510 -0.161 1.00 68.62 84 GLY A CA 1
ATOM 627 C C . GLY A 1 84 ? -7.268 0.971 1.256 1.00 68.62 84 GLY A C 1
ATOM 628 O O . GLY A 1 84 ? -7.662 1.591 2.248 1.00 68.62 84 GLY A O 1
ATOM 629 N N . ASN A 1 85 ? -6.621 -0.192 1.374 1.00 74.81 85 ASN A N 1
ATOM 630 C CA . ASN A 1 85 ? -6.542 -0.966 2.614 1.00 74.81 85 ASN A CA 1
ATOM 631 C C . ASN A 1 85 ? -5.842 -0.217 3.751 1.00 74.81 85 ASN A C 1
ATOM 633 O O . ASN A 1 85 ? -6.255 -0.333 4.903 1.00 74.81 85 ASN A O 1
ATOM 637 N N . ALA A 1 86 ? -4.821 0.587 3.446 1.00 71.31 86 ALA A N 1
ATOM 638 C CA . ALA A 1 86 ? -4.053 1.307 4.460 1.00 71.31 86 ALA A CA 1
ATOM 639 C C . ALA A 1 86 ? -4.912 2.276 5.297 1.00 71.31 86 ALA A C 1
ATOM 641 O O . ALA A 1 86 ? -4.662 2.440 6.493 1.00 71.31 86 ALA A O 1
ATOM 642 N N . ALA A 1 87 ? -5.933 2.898 4.696 1.00 71.50 87 ALA A N 1
ATOM 643 C CA . ALA A 1 87 ? -6.880 3.748 5.417 1.00 71.50 87 ALA A CA 1
ATOM 644 C C . ALA A 1 87 ? -7.935 2.915 6.156 1.00 71.50 87 ALA A C 1
ATOM 646 O O . ALA A 1 87 ? -8.196 3.146 7.334 1.00 71.50 87 ALA A O 1
ATOM 647 N N . VAL A 1 88 ? -8.497 1.905 5.487 1.00 77.50 88 VAL A N 1
ATOM 648 C CA . VAL A 1 88 ? -9.598 1.098 6.033 1.00 77.50 88 VAL A CA 1
ATOM 649 C C . VAL A 1 88 ? -9.160 0.274 7.244 1.00 77.50 88 VAL A C 1
ATOM 651 O O . VAL A 1 88 ? -9.907 0.197 8.216 1.00 77.50 88 VAL A O 1
ATOM 654 N N . ILE A 1 89 ? -7.944 -0.284 7.232 1.00 81.19 89 ILE A N 1
ATOM 655 C CA . ILE A 1 89 ? -7.379 -1.017 8.374 1.00 81.19 89 ILE A CA 1
ATOM 656 C C . ILE A 1 89 ? -7.230 -0.092 9.588 1.00 81.19 89 ILE A C 1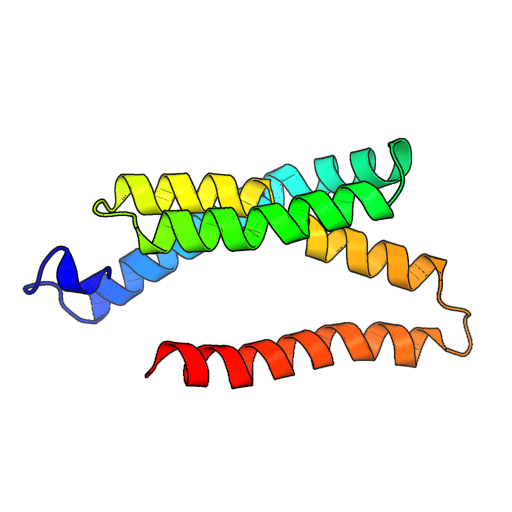
ATOM 658 O O . ILE A 1 89 ? -7.628 -0.472 10.685 1.00 81.19 89 ILE A O 1
ATOM 662 N N . LYS A 1 90 ? -6.702 1.127 9.408 1.00 80.06 90 LYS A N 1
ATOM 663 C CA . LYS A 1 90 ? -6.545 2.095 10.509 1.00 80.06 90 LYS A CA 1
ATOM 664 C C . LYS A 1 90 ? -7.893 2.464 11.122 1.00 80.06 90 LYS A C 1
ATOM 666 O O . LYS A 1 90 ? -8.020 2.467 12.343 1.00 80.06 90 LYS A O 1
ATOM 671 N N . SER A 1 91 ? -8.901 2.721 10.290 1.00 80.88 91 SER A N 1
ATOM 672 C CA . SER A 1 91 ? -10.255 3.018 10.764 1.00 80.88 91 SER A CA 1
ATOM 673 C C . SER A 1 91 ? -10.922 1.815 11.439 1.00 80.88 91 SER A C 1
ATOM 675 O O . SER A 1 91 ? -11.578 1.980 12.459 1.00 80.88 91 SER A O 1
ATOM 677 N N . MET A 1 92 ? -10.727 0.598 10.920 1.00 81.12 92 MET A N 1
ATOM 678 C CA . MET A 1 92 ? -11.238 -0.628 11.543 1.00 81.12 92 MET A CA 1
ATOM 679 C C . MET A 1 92 ? -10.592 -0.879 12.909 1.00 81.12 92 MET A C 1
ATOM 681 O O . MET A 1 92 ? -11.290 -1.205 13.863 1.00 81.12 92 MET A O 1
ATOM 685 N N . VAL A 1 93 ? -9.272 -0.715 13.013 1.00 82.06 93 VAL A N 1
ATOM 686 C CA . VAL A 1 93 ? -8.562 -0.843 14.289 1.00 82.06 93 VAL A CA 1
ATOM 687 C C . VAL A 1 93 ? -9.077 0.187 15.282 1.00 82.06 93 VAL A C 1
ATOM 689 O O . VAL A 1 93 ? -9.376 -0.198 16.403 1.00 82.06 93 VAL A O 1
ATOM 692 N N . ALA A 1 94 ? -9.263 1.443 14.863 1.00 82.69 94 ALA A N 1
ATOM 693 C CA . ALA A 1 94 ? -9.817 2.491 15.717 1.00 82.69 94 ALA A CA 1
ATOM 694 C C . ALA A 1 94 ? -11.210 2.146 16.271 1.00 82.69 94 ALA A C 1
ATOM 696 O O . ALA A 1 94 ? -11.477 2.421 17.435 1.00 82.69 94 ALA A O 1
ATOM 697 N N . GLU A 1 95 ? -12.081 1.537 15.461 1.00 81.81 95 GLU A N 1
ATOM 698 C CA . GLU A 1 95 ? -13.437 1.155 15.881 1.00 81.81 95 GLU A CA 1
ATOM 699 C C . GLU A 1 95 ? -13.488 -0.068 16.799 1.00 81.81 95 GLU A C 1
ATOM 701 O O . GLU A 1 95 ? -14.371 -0.157 17.648 1.00 81.81 95 GLU A O 1
ATOM 706 N N . ILE A 1 96 ? -12.577 -1.028 16.616 1.00 82.25 96 ILE A N 1
ATOM 707 C CA . ILE A 1 96 ? -12.531 -2.259 17.421 1.00 82.25 96 ILE A CA 1
ATOM 708 C C . ILE A 1 96 ? -11.725 -2.040 18.712 1.00 82.25 96 ILE A C 1
ATOM 710 O O . ILE A 1 96 ? -11.935 -2.740 19.703 1.00 82.25 96 ILE A O 1
ATOM 714 N N . SER A 1 97 ? -10.792 -1.085 18.711 1.00 80.44 97 SER A N 1
ATOM 715 C CA . SER A 1 97 ? -9.954 -0.779 19.867 1.00 80.44 97 SER A CA 1
ATOM 716 C C . SER A 1 97 ? -10.695 0.027 20.934 1.00 80.44 97 SER A C 1
ATOM 718 O O . SER A 1 97 ? -11.394 0.992 20.640 1.00 80.44 97 SER A O 1
ATOM 720 N N . THR A 1 98 ? -10.460 -0.330 22.189 1.00 81.12 98 THR A N 1
ATOM 721 C CA . THR A 1 98 ? -10.850 0.416 23.388 1.00 81.12 98 THR A CA 1
ATOM 722 C C . THR A 1 98 ? -9.693 1.330 23.804 1.00 81.12 98 THR A C 1
ATOM 724 O O . THR A 1 98 ? -8.537 1.020 23.522 1.00 81.12 98 THR A O 1
ATOM 727 N 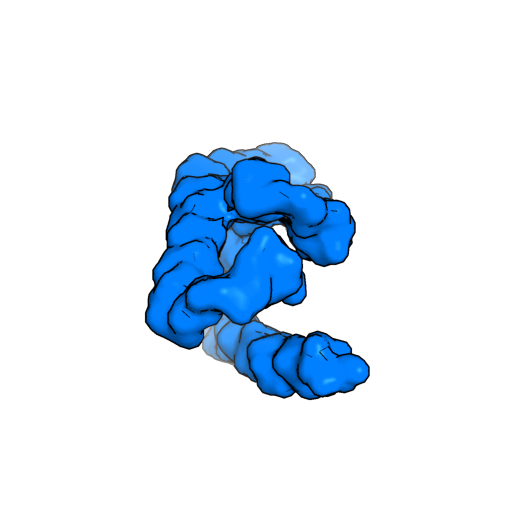N . THR A 1 99 ? -9.951 2.418 24.533 1.00 76.94 99 THR A N 1
ATOM 728 C CA . THR A 1 99 ? -8.910 3.370 24.989 1.00 76.94 99 THR A CA 1
ATOM 729 C C . THR A 1 99 ? -7.714 2.709 25.682 1.00 76.94 99 THR A C 1
ATOM 731 O O . THR A 1 99 ? -6.585 3.160 25.504 1.00 76.94 99 THR A O 1
ATOM 734 N N . ASP A 1 100 ? -7.935 1.601 26.393 1.00 81.75 100 ASP A N 1
ATOM 735 C CA . ASP A 1 100 ? -6.879 0.872 27.108 1.00 81.75 100 ASP A CA 1
ATOM 736 C C . ASP A 1 100 ? -5.986 0.023 26.187 1.00 81.75 100 ASP A C 1
ATOM 738 O O . ASP A 1 100 ? -4.818 -0.211 26.493 1.00 81.75 100 ASP A O 1
ATOM 742 N N . ASN A 1 101 ? -6.508 -0.444 25.046 1.00 84.38 101 ASN A N 1
ATOM 743 C CA . ASN A 1 101 ? -5.782 -1.314 24.111 1.00 84.38 101 ASN A CA 1
ATOM 744 C C . ASN A 1 101 ? -5.397 -0.616 22.796 1.00 84.38 101 ASN A C 1
ATOM 746 O O . ASN A 1 101 ? -4.639 -1.181 22.008 1.00 84.38 101 ASN A O 1
ATOM 750 N N . GLN A 1 102 ? -5.858 0.616 22.571 1.00 81.81 102 GLN A N 1
ATOM 751 C CA . GLN A 1 102 ? -5.651 1.363 21.333 1.00 81.81 102 GLN A CA 1
ATOM 752 C C . GLN A 1 102 ? -4.166 1.538 21.004 1.00 81.81 102 GLN A C 1
ATOM 754 O O . GLN A 1 102 ? -3.763 1.315 19.865 1.00 81.81 102 GLN A O 1
ATOM 759 N N . ALA A 1 103 ? -3.324 1.843 21.996 1.00 83.75 103 ALA A N 1
ATOM 760 C CA . ALA A 1 103 ? -1.880 1.963 21.788 1.00 83.75 103 ALA A CA 1
ATOM 761 C C . ALA A 1 103 ? -1.248 0.657 21.268 1.00 83.75 103 ALA A C 1
ATOM 763 O O . ALA A 1 103 ? -0.406 0.688 20.371 1.00 83.75 103 ALA A O 1
ATOM 764 N N . MET A 1 104 ? -1.689 -0.494 21.787 1.00 85.12 104 MET A N 1
ATOM 765 C CA . MET A 1 104 ? -1.221 -1.811 21.349 1.00 85.12 104 MET A CA 1
ATOM 766 C C . MET A 1 104 ? -1.797 -2.187 19.978 1.00 85.12 104 MET A C 1
ATOM 768 O O . MET A 1 104 ? -1.091 -2.703 19.120 1.00 85.12 104 MET A O 1
ATOM 772 N N . ALA A 1 105 ? -3.071 -1.892 19.730 1.00 84.12 105 ALA A N 1
ATOM 773 C CA . ALA A 1 105 ? -3.712 -2.204 18.459 1.00 84.12 105 ALA A CA 1
ATOM 774 C C . ALA A 1 105 ? -3.108 -1.387 17.300 1.00 84.12 105 ALA A C 1
ATOM 776 O O . ALA A 1 105 ? -2.861 -1.919 16.218 1.00 84.12 105 ALA A O 1
ATOM 777 N N . PHE A 1 106 ? -2.800 -0.109 17.537 1.00 85.81 106 PHE A N 1
ATOM 778 C CA . PHE A 1 106 ? -2.140 0.743 16.551 1.00 85.81 106 PHE A CA 1
ATOM 779 C C . PHE A 1 106 ? -0.661 0.406 16.352 1.00 85.81 106 PHE A C 1
ATOM 781 O O . PHE A 1 106 ? -0.164 0.619 15.248 1.00 85.81 106 PHE A O 1
ATOM 788 N N . SER A 1 107 ? 0.040 -0.135 17.357 1.00 87.81 107 SER A N 1
ATOM 789 C CA . SER A 1 107 ? 1.441 -0.551 17.202 1.00 87.81 107 SER A CA 1
ATOM 790 C C . SER A 1 107 ? 1.594 -1.812 16.345 1.00 87.81 107 SER A C 1
ATOM 792 O O . SER A 1 107 ? 2.578 -1.937 15.620 1.00 87.81 107 SER A O 1
ATOM 794 N N . LEU A 1 108 ? 0.589 -2.695 16.319 1.00 86.75 108 LEU A N 1
ATOM 795 C CA . LEU A 1 108 ? 0.592 -3.887 15.462 1.00 86.75 108 LEU A CA 1
ATOM 796 C C . LEU A 1 108 ? 0.601 -3.560 13.961 1.00 86.75 108 LEU A C 1
ATOM 798 O O . LEU A 1 108 ? 1.118 -4.351 13.169 1.00 86.75 108 LEU A O 1
ATOM 802 N N . LEU A 1 109 ? 0.070 -2.402 13.554 1.00 86.50 109 LEU A N 1
ATOM 803 C CA . LEU A 1 109 ? 0.033 -1.977 12.151 1.00 86.50 109 LEU A CA 1
ATOM 804 C C . LEU A 1 109 ? 1.438 -1.777 11.547 1.00 86.50 109 LEU A C 1
ATOM 806 O O . LEU A 1 109 ? 1.764 -2.471 10.579 1.00 86.50 109 LEU A O 1
ATOM 810 N N . PRO A 1 110 ? 2.300 -0.888 12.085 1.00 87.38 110 PRO A N 1
ATOM 811 C CA . PRO A 1 110 ? 3.665 -0.735 11.595 1.00 87.38 110 PRO A CA 1
ATOM 812 C C . PRO A 1 110 ? 4.521 -1.980 11.852 1.00 87.38 110 PRO A C 1
ATOM 814 O O . PRO A 1 110 ? 5.369 -2.290 11.021 1.00 87.38 110 PRO A O 1
ATOM 817 N N . THR A 1 111 ? 4.289 -2.734 12.933 1.00 90.19 111 THR A N 1
ATOM 818 C CA . THR A 1 111 ? 5.006 -3.998 13.175 1.00 90.19 111 THR A CA 1
ATOM 819 C C . THR A 1 111 ? 4.737 -5.018 12.072 1.00 90.19 111 THR A C 1
ATOM 821 O O . THR A 1 111 ? 5.675 -5.606 11.540 1.00 90.19 111 THR A O 1
ATOM 824 N N . SER A 1 112 ? 3.476 -5.189 11.670 1.00 87.81 112 SER A N 1
ATOM 825 C CA . SER A 1 112 ? 3.108 -6.100 10.578 1.00 87.81 112 SER A CA 1
ATOM 826 C C . SER A 1 112 ? 3.734 -5.667 9.251 1.00 87.81 112 SER A C 1
ATOM 828 O O . SER A 1 112 ? 4.247 -6.501 8.507 1.00 87.81 112 SER A O 1
ATOM 830 N N . PHE A 1 113 ? 3.750 -4.357 8.977 1.00 86.44 113 PHE A N 1
ATOM 831 C CA . PHE A 1 113 ? 4.413 -3.809 7.794 1.00 86.44 113 PHE A CA 1
ATOM 832 C C . PHE A 1 113 ? 5.926 -4.065 7.811 1.00 86.44 113 PHE A C 1
ATOM 834 O O . PHE A 1 113 ? 6.477 -4.502 6.805 1.00 86.44 113 PHE A O 1
ATOM 841 N N . ALA A 1 114 ? 6.591 -3.862 8.952 1.00 88.44 114 ALA A N 1
ATOM 842 C CA . ALA A 1 114 ? 8.023 -4.108 9.103 1.00 88.44 114 ALA A CA 1
ATOM 843 C C . ALA A 1 114 ? 8.386 -5.588 8.900 1.00 88.44 114 ALA A C 1
ATOM 845 O O . ALA A 1 114 ? 9.353 -5.892 8.206 1.00 88.44 114 ALA A O 1
ATOM 846 N N . ILE A 1 115 ? 7.586 -6.511 9.447 1.00 91.31 115 ILE A N 1
ATOM 847 C CA . ILE A 1 115 ? 7.762 -7.955 9.231 1.00 91.31 115 ILE A CA 1
ATOM 848 C C . ILE A 1 115 ? 7.618 -8.288 7.741 1.00 91.31 115 ILE A C 1
ATOM 850 O O . ILE A 1 115 ? 8.462 -8.984 7.180 1.00 91.31 115 ILE A O 1
ATOM 854 N N . GLY A 1 116 ? 6.587 -7.752 7.082 1.00 85.25 116 GLY A N 1
ATOM 855 C CA . GLY A 1 116 ? 6.385 -7.932 5.644 1.00 85.25 116 GLY A CA 1
ATOM 856 C C . GLY A 1 116 ? 7.542 -7.378 4.808 1.00 85.25 116 GLY A C 1
ATOM 857 O O . GLY A 1 116 ? 8.013 -8.051 3.898 1.00 85.25 116 GLY A O 1
ATOM 858 N N . ALA A 1 117 ? 8.048 -6.192 5.150 1.00 85.44 117 ALA A N 1
ATOM 859 C CA . ALA A 1 117 ? 9.183 -5.568 4.474 1.00 85.44 117 ALA A CA 1
ATOM 860 C C . ALA A 1 117 ? 10.505 -6.325 4.691 1.00 85.44 117 ALA A C 1
ATOM 862 O O . ALA A 1 117 ? 11.377 -6.271 3.831 1.00 85.44 117 ALA A O 1
ATOM 863 N N . ALA A 1 118 ? 10.654 -7.046 5.805 1.00 89.00 118 ALA A N 1
ATOM 864 C CA . ALA A 1 118 ? 11.815 -7.896 6.059 1.00 89.00 118 ALA A CA 1
ATOM 865 C C . ALA A 1 118 ? 11.735 -9.234 5.304 1.00 89.00 118 ALA A C 1
ATOM 867 O O . ALA A 1 118 ? 12.721 -9.672 4.717 1.00 89.00 118 ALA A O 1
ATOM 868 N N . ILE A 1 119 ? 10.564 -9.881 5.299 1.00 89.00 119 ILE A N 1
ATOM 869 C CA . ILE A 1 119 ? 10.363 -11.194 4.661 1.00 89.00 119 ILE A CA 1
ATOM 870 C C . ILE A 1 119 ? 10.230 -11.070 3.137 1.00 89.00 119 ILE A C 1
ATOM 872 O O . ILE A 1 119 ? 10.687 -11.945 2.405 1.00 89.00 119 ILE A O 1
ATOM 876 N N . GLY A 1 120 ? 9.624 -9.989 2.644 1.00 83.12 120 GLY A N 1
ATOM 877 C CA . GLY A 1 120 ? 9.332 -9.783 1.224 1.00 83.12 120 GLY A CA 1
ATOM 878 C C . GLY A 1 120 ? 10.562 -9.912 0.316 1.00 83.12 120 GLY A C 1
ATOM 879 O O . GLY A 1 120 ? 10.544 -10.755 -0.581 1.00 83.12 120 GLY A O 1
ATOM 880 N N . PRO A 1 121 ? 11.648 -9.151 0.554 1.00 83.50 121 PRO A N 1
ATOM 881 C CA . PRO A 1 121 ? 12.878 -9.268 -0.221 1.00 83.50 121 PRO A CA 1
ATOM 882 C C . PRO A 1 121 ? 13.499 -10.664 -0.147 1.00 83.50 121 PRO A C 1
ATOM 884 O O . PRO A 1 121 ? 13.968 -11.144 -1.167 1.00 83.50 121 PRO A O 1
ATOM 887 N N . LEU A 1 122 ? 13.441 -11.341 1.009 1.00 85.56 122 LEU A N 1
ATOM 888 C CA . LEU A 1 122 ? 14.000 -12.691 1.178 1.00 85.56 122 LEU A CA 1
ATOM 889 C C . LEU A 1 122 ? 13.312 -13.731 0.283 1.00 85.56 122 LEU A C 1
ATOM 891 O O . LEU A 1 122 ? 13.972 -14.639 -0.212 1.00 85.56 122 LEU A O 1
ATOM 895 N N . LEU A 1 123 ? 11.999 -13.598 0.074 1.00 80.12 123 LEU A N 1
ATOM 896 C CA . LEU A 1 123 ? 11.238 -14.466 -0.830 1.00 80.12 123 LEU A CA 1
ATOM 897 C C . LEU A 1 123 ? 11.398 -14.077 -2.304 1.00 80.12 123 LEU A C 1
ATOM 899 O O . LEU A 1 123 ? 11.265 -14.936 -3.166 1.00 80.12 123 LEU A O 1
ATOM 903 N N . GLY A 1 124 ? 11.642 -12.796 -2.596 1.00 69.56 124 GLY A N 1
ATOM 904 C CA . GLY A 1 124 ? 11.784 -12.288 -3.964 1.00 69.56 124 GLY A CA 1
ATOM 905 C C . GLY A 1 124 ? 13.209 -12.320 -4.524 1.00 69.56 124 GLY A C 1
ATOM 906 O O . GLY A 1 124 ? 13.377 -12.169 -5.729 1.00 69.56 124 GLY A O 1
ATOM 907 N N . SER A 1 125 ? 14.230 -12.472 -3.674 1.00 59.91 125 SER A N 1
ATOM 908 C CA . SER A 1 125 ? 15.640 -12.556 -4.080 1.00 59.91 125 SER A CA 1
ATOM 909 C C . SER A 1 125 ? 16.122 -13.979 -4.391 1.00 59.91 125 SER A C 1
ATOM 911 O O . SER A 1 125 ? 17.296 -14.145 -4.718 1.00 59.91 125 SER A O 1
ATOM 913 N N . ALA A 1 126 ? 15.257 -14.985 -4.225 1.00 45.19 126 ALA A N 1
ATOM 914 C CA . ALA A 1 126 ? 15.499 -16.385 -4.582 1.00 45.19 126 ALA A CA 1
ATOM 915 C C . ALA A 1 126 ? 14.954 -16.687 -5.984 1.00 45.19 126 ALA A C 1
ATOM 917 O O . ALA A 1 126 ? 15.617 -17.468 -6.701 1.00 45.19 126 ALA A O 1
#

pLDDT: mean 77.76, std 9.06, range [45.19, 91.31]

Sequence (126 aa):
MVAEFNPTLSEKEVGFYCGAIESVFALGQFSTIIFWGKLSDRIGRKPVLIIGLVGVPISTLALGFSSSFWAMMFASSVGGTLNGNAAVIKSMVAEISTTDNQAMAFSLLPTSFAIGAAIGPLLGSA

InterPro domains:
  IPR001958 Tetracycline resistance protein TetA/multidrug resistance protein MdtG-like [PR01035] (18-37)
  IPR001958 Tetracycline resistance protein TetA/multidrug resistance protein MdtG-like [PR01035] (49-73)
  IPR001958 Tetracycline resistance protein TetA/multidrug resistance protein MdtG-like [PR01035] (76-97)
  IPR001958 Tetracycline resistance protein TetA/multidrug resistance protein MdtG-like [PR01035] (106-126)
  IPR011701 Major facilitator superfamily [PF07690] (10-125)
  IPR020846 Major facilitator superfamily domain [PS50850] (1-126)
  IPR036259 MFS transporter superfamily [G3DSA:1.20.1250.20] (1-126)
  IPR036259 MFS transporter superfamily [SSF103473] (19-125)